Protein AF-A0A5S3VS06-F1 (afdb_monomer_lite)

Secondary structure (DSSP, 8-state):
-EE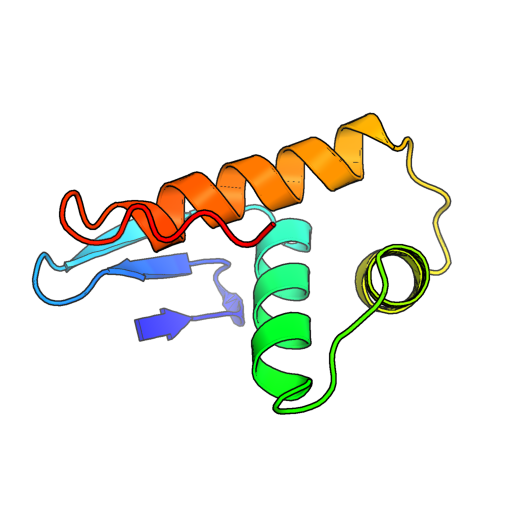GGGTEEE-TTT--EEE--HHHHHHHHHHHHTTTSPPPHHHHHHHHHTTS---HHHHHHHHHHHHHHHT--TT------

Radius of gyration: 13.14 Å; chains: 1; bounding box: 29×25×35 Å

pLDDT: mean 75.89, std 13.28, range [39.19, 89.75]

Structure (mmCIF, N/CA/C/O backbone):
data_AF-A0A5S3VS06-F1
#
_entry.id   AF-A0A5S3VS06-F1
#
loop_
_atom_site.group_PDB
_atom_site.id
_atom_site.type_symbol
_atom_site.label_atom_id
_atom_site.label_alt_id
_atom_site.label_comp_id
_atom_site.label_asym_id
_atom_site.label_entity_id
_atom_site.label_seq_id
_atom_site.pdbx_PDB_ins_code
_atom_site.Cartn_x
_atom_site.Cartn_y
_atom_site.Cartn_z
_atom_site.occupancy
_atom_site.B_iso_or_equiv
_atom_site.auth_seq_id
_atom_site.auth_comp_id
_atom_site.auth_asym_id
_atom_site.auth_atom_id
_atom_site.pdbx_PDB_model_num
ATOM 1 N N . LEU A 1 1 ? -12.493 -4.129 3.586 1.00 76.31 1 LEU A N 1
ATOM 2 C CA . LEU A 1 1 ? -12.944 -4.110 2.171 1.00 76.31 1 LEU A CA 1
ATOM 3 C C . LEU A 1 1 ? -12.043 -3.167 1.380 1.00 76.31 1 LEU A C 1
ATOM 5 O O . LEU A 1 1 ? -11.746 -2.091 1.878 1.00 76.31 1 LEU A O 1
ATOM 9 N N . VAL A 1 2 ? -11.604 -3.542 0.177 1.00 74.69 2 VAL A N 1
ATOM 10 C CA . VAL A 1 2 ? -10.803 -2.662 -0.697 1.00 74.69 2 VAL A CA 1
ATOM 11 C C . VAL A 1 2 ? -11.651 -2.279 -1.907 1.00 74.69 2 VAL A C 1
ATOM 13 O O . VAL A 1 2 ? -12.221 -3.161 -2.547 1.00 74.69 2 VAL A O 1
ATOM 16 N N . VAL A 1 3 ? -11.737 -0.984 -2.225 1.00 80.88 3 VAL A N 1
ATOM 17 C CA . VAL A 1 3 ? -12.465 -0.462 -3.396 1.00 80.88 3 VAL A CA 1
ATOM 18 C C . VAL A 1 3 ? -11.473 0.266 -4.314 1.00 80.88 3 VAL A C 1
ATOM 20 O O . VAL A 1 3 ? -11.300 1.486 -4.218 1.00 80.88 3 VAL A O 1
ATOM 23 N N . PRO A 1 4 ? -10.798 -0.456 -5.231 1.00 78.31 4 PRO A N 1
ATOM 24 C CA . PRO A 1 4 ? -9.672 0.097 -5.981 1.00 78.31 4 PRO A CA 1
ATOM 25 C C . PRO A 1 4 ? -10.041 1.258 -6.901 1.00 78.31 4 PRO A C 1
ATOM 27 O O . PRO A 1 4 ? -9.290 2.221 -7.004 1.00 78.31 4 PRO A O 1
ATOM 30 N N . LYS A 1 5 ? -11.230 1.211 -7.521 1.00 77.75 5 LYS A N 1
ATOM 31 C CA . LYS A 1 5 ? -11.715 2.272 -8.423 1.00 77.75 5 LYS A CA 1
ATOM 32 C C . LYS A 1 5 ? -11.827 3.640 -7.739 1.00 77.75 5 LYS A C 1
ATOM 34 O O . LYS A 1 5 ? -11.778 4.653 -8.426 1.00 77.75 5 LYS A O 1
ATOM 39 N N . LEU A 1 6 ? -11.978 3.661 -6.414 1.00 81.12 6 LEU A N 1
ATOM 40 C CA . LEU A 1 6 ? -12.116 4.880 -5.614 1.00 81.12 6 LEU A CA 1
ATOM 41 C C . LEU A 1 6 ? -10.864 5.200 -4.789 1.00 81.12 6 LEU A C 1
ATOM 43 O O . LEU A 1 6 ? -10.849 6.197 -4.077 1.00 81.12 6 LEU A O 1
ATOM 47 N N . ASN A 1 7 ? -9.814 4.377 -4.876 1.00 88.12 7 ASN A N 1
ATOM 48 C CA . ASN A 1 7 ? -8.644 4.450 -3.997 1.00 88.12 7 ASN A CA 1
ATOM 49 C C . ASN A 1 7 ? -9.020 4.472 -2.505 1.00 88.12 7 ASN A C 1
ATOM 51 O O . ASN A 1 7 ? -8.422 5.201 -1.714 1.00 88.12 7 ASN A O 1
ATOM 55 N N . GLN A 1 8 ? -10.020 3.671 -2.132 1.00 87.00 8 GLN A N 1
ATOM 56 C CA . GLN A 1 8 ? -10.513 3.576 -0.763 1.00 87.00 8 GLN A CA 1
ATOM 57 C C . GLN A 1 8 ? -10.214 2.207 -0.158 1.00 87.00 8 GLN A C 1
ATOM 59 O O . GLN A 1 8 ? -10.417 1.162 -0.787 1.00 87.00 8 GLN A O 1
ATOM 64 N N . ILE A 1 9 ? -9.747 2.234 1.085 1.00 86.94 9 ILE A N 1
ATOM 65 C CA . ILE A 1 9 ? -9.545 1.065 1.936 1.00 86.94 9 ILE A CA 1
ATOM 66 C C . ILE A 1 9 ? -10.455 1.237 3.146 1.00 86.94 9 ILE A C 1
ATOM 68 O O . ILE A 1 9 ? -10.398 2.262 3.816 1.00 86.94 9 ILE A O 1
ATOM 72 N N . VAL A 1 10 ? -11.287 0.240 3.420 1.00 85.31 10 VAL A N 1
ATOM 73 C CA . VAL A 1 10 ? -12.164 0.209 4.592 1.00 85.31 10 VAL A CA 1
ATOM 74 C C . VAL A 1 10 ? -11.669 -0.879 5.530 1.00 85.31 10 VAL A C 1
ATOM 76 O O . VAL A 1 10 ? -11.644 -2.061 5.165 1.00 85.31 10 VAL A O 1
ATOM 79 N N . GLU A 1 11 ? -11.268 -0.476 6.725 1.00 84.19 11 GLU A N 1
ATOM 80 C CA . GLU A 1 11 ? -10.868 -1.364 7.810 1.00 84.19 11 GLU A CA 1
ATOM 81 C C . GLU A 1 11 ? -12.086 -2.101 8.380 1.00 84.19 11 GLU A C 1
ATOM 83 O O . GLU A 1 11 ? -13.183 -1.552 8.485 1.00 84.19 11 GLU A O 1
ATOM 88 N N . TYR A 1 12 ? -11.896 -3.365 8.746 1.00 74.25 12 TYR A N 1
ATOM 89 C CA . TYR A 1 12 ? -12.909 -4.180 9.409 1.00 74.25 12 TYR A CA 1
ATOM 90 C C . TYR A 1 12 ? -12.361 -4.649 10.764 1.00 74.25 12 TYR A C 1
ATOM 92 O O . TYR A 1 12 ? -11.196 -5.039 10.801 1.00 74.25 12 TYR A O 1
ATOM 100 N N . PRO A 1 13 ? -13.161 -4.656 11.853 1.00 78.31 13 PRO A N 1
ATOM 101 C CA . PRO A 1 13 ? -14.604 -4.377 11.917 1.00 78.31 13 PRO A CA 1
ATOM 102 C C . PRO A 1 13 ? -14.974 -2.906 12.147 1.00 78.31 13 PRO A C 1
ATOM 104 O O . PRO A 1 13 ? -16.155 -2.577 12.138 1.00 78.31 13 PRO A O 1
ATOM 107 N N . THR A 1 14 ? -13.996 -2.023 12.357 1.00 83.06 14 THR A N 1
ATOM 108 C CA . THR A 1 14 ? -14.225 -0.614 12.734 1.00 83.06 14 THR A CA 1
ATOM 109 C C . THR A 1 14 ? -15.021 0.176 11.692 1.00 83.06 14 THR A C 1
ATOM 111 O O . THR A 1 14 ? -15.676 1.156 12.041 1.00 83.06 14 THR A O 1
ATOM 114 N N . GLY A 1 15 ? -14.965 -0.229 10.417 1.00 82.94 15 GLY A N 1
ATOM 115 C CA . GLY A 1 15 ? -15.572 0.494 9.301 1.00 82.94 15 GLY A CA 1
ATOM 116 C C . GLY A 1 15 ? -14.812 1.766 8.926 1.00 82.94 15 GLY A C 1
ATOM 117 O O . GLY A 1 15 ? -15.335 2.593 8.184 1.00 82.94 15 GLY A O 1
ATOM 118 N N . ARG A 1 16 ? -13.593 1.961 9.446 1.00 82.69 16 ARG A N 1
ATOM 119 C CA . ARG A 1 16 ? -12.813 3.174 9.198 1.00 82.69 16 ARG A CA 1
ATOM 120 C C . ARG A 1 16 ? -12.338 3.228 7.751 1.00 82.69 16 ARG A C 1
ATOM 122 O O . ARG A 1 16 ? -11.697 2.300 7.260 1.00 82.69 16 ARG A O 1
ATOM 129 N N . GLU A 1 17 ? -12.619 4.342 7.088 1.00 87.19 17 GLU A N 1
ATOM 130 C CA . GLU A 1 17 ? -12.249 4.564 5.693 1.00 87.19 17 GLU A CA 1
ATOM 131 C C . GLU A 1 17 ? -10.932 5.337 5.567 1.00 87.19 17 GLU A C 1
ATOM 133 O O . GLU A 1 17 ? -10.691 6.335 6.253 1.00 87.19 17 GLU A O 1
ATOM 138 N N . TYR A 1 18 ? -10.090 4.895 4.637 1.00 86.69 18 TYR A N 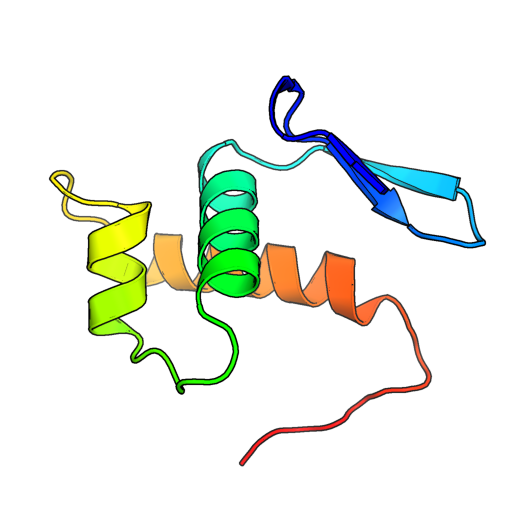1
ATOM 139 C CA . TYR A 1 18 ? -8.835 5.529 4.268 1.00 86.69 18 TYR A CA 1
ATOM 140 C C . TYR A 1 18 ? -8.824 5.805 2.769 1.00 86.69 18 TYR A C 1
ATOM 142 O O . TYR A 1 18 ? -8.856 4.881 1.952 1.00 86.69 18 TYR A O 1
ATOM 150 N N . THR A 1 19 ? -8.719 7.082 2.407 1.00 88.56 19 THR A N 1
ATOM 151 C CA . THR A 1 19 ? -8.460 7.497 1.026 1.00 88.56 19 THR A CA 1
ATOM 152 C C . THR A 1 19 ? -6.956 7.515 0.795 1.00 88.56 19 THR A C 1
ATOM 154 O O . THR A 1 19 ? -6.219 8.221 1.487 1.00 88.56 19 THR A O 1
ATOM 157 N N . VAL A 1 20 ? -6.495 6.744 -0.184 1.00 86.62 20 VAL A N 1
ATOM 158 C CA . VAL A 1 20 ? -5.078 6.643 -0.546 1.00 86.62 20 VAL A CA 1
ATOM 159 C C . VAL A 1 20 ? -4.822 7.201 -1.938 1.00 86.62 20 VAL A C 1
ATOM 161 O O . VAL A 1 20 ? -5.734 7.442 -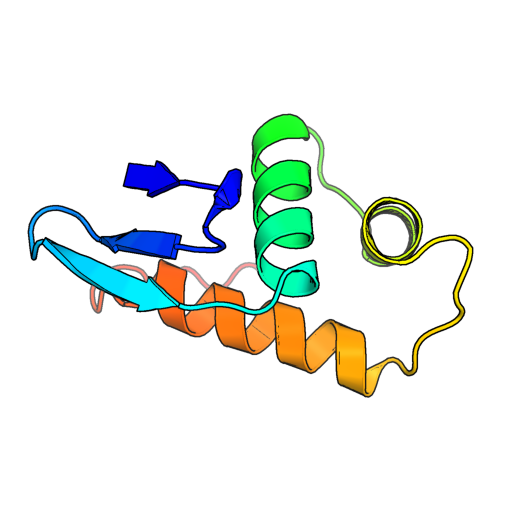2.726 1.00 86.62 20 VAL A O 1
ATOM 164 N N . THR A 1 21 ? -3.552 7.420 -2.267 1.00 88.12 21 THR A N 1
ATOM 165 C CA . THR A 1 21 ? -3.191 7.787 -3.639 1.00 88.12 21 THR A CA 1
ATOM 166 C C . THR A 1 21 ? -3.350 6.580 -4.577 1.00 88.12 21 THR A C 1
ATOM 168 O O . THR A 1 21 ? -3.199 5.437 -4.132 1.00 88.12 21 THR A O 1
ATOM 171 N N . PRO A 1 22 ? -3.550 6.794 -5.893 1.00 85.94 22 PRO A N 1
ATOM 172 C CA . PRO A 1 22 ? -3.607 5.699 -6.865 1.00 85.94 22 PRO A CA 1
ATOM 173 C C . PRO A 1 22 ? -2.385 4.775 -6.836 1.00 85.94 22 PRO A C 1
ATOM 175 O O . PRO A 1 22 ? -2.501 3.576 -7.063 1.00 85.94 22 PRO A O 1
ATOM 178 N N . LYS A 1 23 ? -1.205 5.319 -6.515 1.00 84.81 23 LYS A N 1
ATOM 179 C CA . LYS A 1 23 ? 0.040 4.547 -6.400 1.00 84.81 23 LYS A CA 1
ATOM 180 C C . LYS A 1 23 ? 0.017 3.59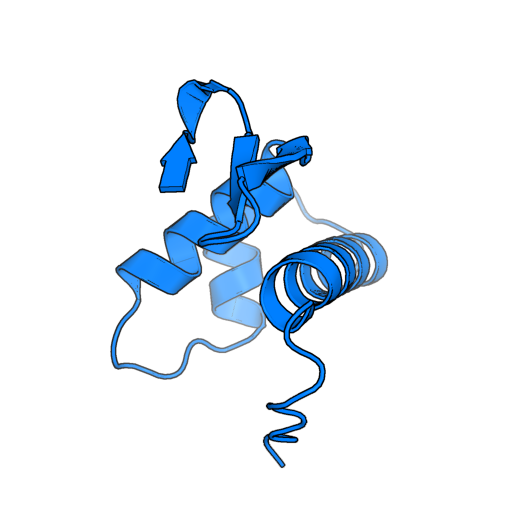1 -5.213 1.00 84.81 23 LYS A C 1
ATOM 182 O O . LYS A 1 23 ? 0.401 2.439 -5.357 1.00 84.81 23 LYS A O 1
ATOM 187 N N . VAL A 1 24 ? -0.462 4.057 -4.063 1.00 86.88 24 VAL A N 1
ATOM 188 C CA . VAL A 1 24 ? -0.598 3.231 -2.855 1.00 86.88 24 VAL A CA 1
ATOM 189 C C . VAL A 1 24 ? -1.652 2.148 -3.062 1.00 86.88 24 VAL A C 1
ATOM 191 O O . VAL A 1 24 ? -1.431 1.003 -2.680 1.00 86.88 24 VAL A O 1
ATOM 194 N N . MET A 1 25 ? -2.756 2.476 -3.739 1.00 89.75 25 MET A N 1
ATOM 195 C CA . MET A 1 25 ? -3.754 1.476 -4.122 1.00 89.75 25 MET A CA 1
ATOM 196 C C . MET A 1 25 ? -3.168 0.432 -5.083 1.00 89.75 25 MET A C 1
ATOM 198 O O . MET A 1 25 ? -3.356 -0.763 -4.882 1.00 89.75 25 MET A O 1
ATOM 202 N N . LYS A 1 26 ? -2.400 0.858 -6.094 1.00 86.81 26 LYS A N 1
ATOM 203 C CA . LYS A 1 26 ? -1.727 -0.060 -7.024 1.00 86.81 26 LYS A CA 1
ATOM 204 C C . LYS A 1 26 ? -0.715 -0.962 -6.309 1.00 86.81 26 LYS A C 1
ATOM 206 O O . LYS A 1 26 ? -0.683 -2.153 -6.591 1.00 86.81 26 LYS A O 1
ATOM 211 N N . LEU A 1 27 ? 0.053 -0.422 -5.360 1.00 86.88 27 LEU A N 1
ATOM 212 C CA . LEU A 1 27 ? 0.960 -1.201 -4.513 1.00 86.88 27 LEU A CA 1
ATOM 213 C C . LEU A 1 27 ? 0.210 -2.280 -3.723 1.00 86.88 27 LEU A C 1
ATOM 215 O O . LEU A 1 27 ? 0.625 -3.434 -3.729 1.00 86.88 27 LEU A O 1
ATOM 219 N N . LEU A 1 28 ? -0.915 -1.926 -3.095 1.00 86.38 28 LEU A N 1
ATOM 220 C CA . LEU A 1 28 ? -1.752 -2.888 -2.379 1.00 86.38 28 LEU A CA 1
ATOM 221 C C . LEU A 1 28 ? -2.253 -4.008 -3.301 1.00 86.38 28 LEU A C 1
ATOM 223 O O . LEU A 1 28 ? -2.196 -5.172 -2.923 1.00 86.38 28 LEU A O 1
ATOM 227 N N . LEU A 1 29 ? -2.713 -3.674 -4.509 1.00 86.50 29 LEU A N 1
ATOM 228 C CA . LEU A 1 29 ? -3.173 -4.674 -5.476 1.00 86.50 29 LEU A CA 1
ATOM 229 C C . LEU A 1 29 ? -2.059 -5.632 -5.898 1.00 86.50 29 LEU A C 1
ATOM 231 O O . LEU A 1 29 ? -2.290 -6.835 -5.918 1.00 86.50 29 LEU A O 1
ATOM 235 N N . VAL A 1 30 ? -0.859 -5.116 -6.182 1.00 86.38 30 VAL A N 1
ATOM 236 C CA . VAL A 1 30 ? 0.303 -5.945 -6.544 1.00 86.38 30 VAL A CA 1
ATOM 237 C C . VAL A 1 30 ? 0.655 -6.914 -5.415 1.00 86.38 30 VAL A C 1
ATOM 239 O O . VAL A 1 30 ? 0.887 -8.088 -5.669 1.00 86.38 30 VAL A O 1
ATOM 242 N N . LEU A 1 31 ? 0.634 -6.456 -4.160 1.00 82.75 31 LEU A N 1
ATOM 243 C CA . LEU A 1 31 ? 0.905 -7.313 -3.002 1.00 82.75 31 LEU A CA 1
ATOM 244 C C . LEU A 1 31 ? -0.167 -8.393 -2.790 1.00 82.75 31 LEU A C 1
ATOM 246 O O . LEU A 1 31 ? 0.151 -9.493 -2.344 1.00 82.75 31 LEU A O 1
ATOM 250 N N . VAL A 1 32 ? -1.433 -8.090 -3.092 1.00 83.38 32 VAL A N 1
ATOM 251 C CA . VAL A 1 32 ? -2.527 -9.073 -3.017 1.00 83.38 32 VAL A CA 1
ATOM 252 C C . VAL A 1 32 ? -2.394 -10.131 -4.113 1.00 83.38 32 VAL A C 1
ATOM 254 O O . VAL A 1 32 ? -2.643 -11.304 -3.841 1.00 83.38 32 VAL A O 1
ATOM 257 N N . ASP A 1 33 ? -1.989 -9.725 -5.315 1.00 82.56 33 ASP A N 1
ATOM 258 C CA . ASP A 1 33 ? -1.857 -10.606 -6.482 1.00 82.56 33 ASP A CA 1
ATOM 259 C C . ASP A 1 33 ? -0.617 -11.514 -6.401 1.00 82.56 33 ASP A C 1
ATOM 261 O O . ASP A 1 33 ? -0.613 -12.627 -6.912 1.00 82.56 33 ASP A O 1
ATOM 265 N N . ALA A 1 34 ? 0.428 -11.080 -5.693 1.00 78.44 34 ALA A N 1
ATOM 266 C CA . ALA A 1 34 ? 1.717 -11.769 -5.641 1.00 78.44 34 ALA A CA 1
ATOM 267 C C . ALA A 1 34 ? 1.813 -12.980 -4.688 1.00 78.44 34 ALA A C 1
ATOM 269 O O . ALA A 1 34 ? 2.889 -13.560 -4.540 1.00 78.44 34 ALA A O 1
ATOM 270 N N . LYS A 1 35 ? 0.735 -13.392 -4.009 1.00 67.44 35 LYS A N 1
ATOM 271 C CA . LYS A 1 35 ? 0.808 -14.514 -3.050 1.00 67.44 35 LYS A CA 1
ATOM 272 C C . LYS A 1 35 ? 1.153 -15.851 -3.744 1.00 67.44 35 LYS A C 1
ATOM 274 O O . LYS A 1 35 ? 0.466 -16.183 -4.709 1.00 67.44 35 LYS A O 1
ATOM 279 N N . PRO A 1 36 ? 2.084 -16.690 -3.215 1.00 59.31 36 PRO A N 1
ATOM 280 C CA . PRO A 1 36 ? 2.845 -16.595 -1.957 1.00 59.31 36 PRO A CA 1
ATOM 281 C C . PRO A 1 36 ? 4.353 -16.295 -2.133 1.00 59.31 36 PRO A C 1
ATOM 283 O O . PRO A 1 36 ? 5.125 -16.541 -1.207 1.00 59.31 36 PRO A O 1
ATOM 286 N N . GLU A 1 37 ? 4.803 -15.818 -3.294 1.00 69.31 37 GLU A N 1
ATOM 287 C CA . GLU A 1 37 ? 6.235 -15.604 -3.538 1.00 69.31 37 GLU A CA 1
ATOM 288 C C . GLU A 1 37 ? 6.720 -14.267 -2.947 1.00 69.31 37 GLU A C 1
ATOM 290 O O . GLU A 1 37 ? 6.036 -13.245 -3.068 1.00 69.31 37 GLU A O 1
ATOM 295 N N . PRO A 1 38 ? 7.898 -14.232 -2.298 1.00 69.81 38 PRO A N 1
ATOM 296 C CA . PRO A 1 38 ? 8.466 -12.987 -1.803 1.00 69.81 38 PRO A CA 1
ATOM 297 C C . PRO A 1 38 ? 8.826 -12.073 -2.981 1.00 69.81 38 PRO A C 1
ATOM 299 O O . PRO A 1 38 ? 9.690 -12.391 -3.797 1.00 69.81 38 PRO A O 1
ATOM 302 N N . LEU A 1 39 ? 8.178 -10.909 -3.061 1.00 76.75 39 LEU A N 1
ATOM 303 C CA . LEU A 1 39 ? 8.543 -9.873 -4.024 1.00 76.75 39 LEU A CA 1
ATOM 304 C C . LEU A 1 39 ? 9.733 -9.055 -3.516 1.00 76.75 39 LEU A C 1
ATOM 306 O O . LEU A 1 39 ? 9.709 -8.529 -2.402 1.00 76.75 39 LEU A O 1
ATOM 310 N N . SER A 1 40 ? 10.747 -8.886 -4.365 1.00 79.94 40 SER A N 1
ATOM 311 C CA . SER A 1 40 ? 11.830 -7.933 -4.125 1.00 79.94 40 SER A CA 1
ATOM 312 C C . SER A 1 40 ? 11.342 -6.487 -4.274 1.00 79.94 40 SER A C 1
ATOM 314 O O . SER A 1 40 ? 10.344 -6.200 -4.943 1.00 79.94 40 SER A O 1
ATOM 316 N N . ILE A 1 41 ? 12.083 -5.556 -3.669 1.00 75.25 41 ILE A N 1
ATOM 317 C CA . ILE A 1 41 ? 11.832 -4.115 -3.809 1.00 75.25 41 ILE A CA 1
ATOM 318 C C . ILE A 1 41 ? 11.880 -3.701 -5.285 1.00 75.25 41 ILE A C 1
ATOM 320 O O . ILE A 1 41 ? 10.986 -2.990 -5.736 1.00 75.25 41 ILE A O 1
ATOM 324 N N . ASP A 1 42 ? 12.857 -4.195 -6.047 1.00 78.88 42 ASP A N 1
ATOM 325 C CA . ASP A 1 42 ? 13.013 -3.860 -7.467 1.00 78.88 42 ASP A CA 1
ATOM 326 C C . ASP A 1 42 ? 11.796 -4.297 -8.297 1.00 78.88 42 ASP A C 1
ATOM 328 O O . ASP A 1 42 ? 11.252 -3.499 -9.062 1.00 78.88 42 ASP A O 1
ATOM 332 N N . ASN A 1 43 ? 11.286 -5.513 -8.061 1.00 80.44 43 ASN A N 1
ATOM 333 C CA . ASN A 1 43 ? 10.082 -6.016 -8.731 1.00 80.44 43 ASN A CA 1
ATOM 334 C C . ASN A 1 43 ? 8.849 -5.175 -8.372 1.00 80.44 43 ASN A C 1
ATOM 336 O O . ASN A 1 43 ? 8.025 -4.864 -9.231 1.00 80.44 43 ASN A O 1
ATOM 340 N N . LEU A 1 44 ? 8.716 -4.769 -7.105 1.00 80.88 44 LEU A N 1
ATOM 341 C CA . LEU A 1 44 ? 7.624 -3.895 -6.668 1.00 80.88 44 LEU A CA 1
ATOM 342 C C . LEU A 1 44 ? 7.697 -2.515 -7.323 1.00 80.88 44 LEU A C 1
ATOM 344 O O . LEU A 1 44 ? 6.6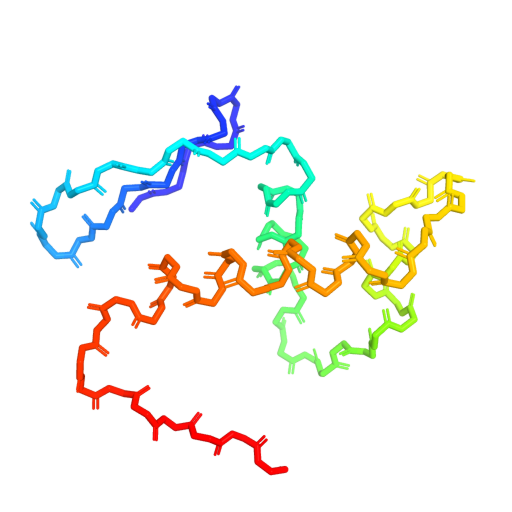69 -1.978 -7.750 1.00 80.88 44 LEU A O 1
ATOM 348 N N . VAL A 1 45 ? 8.899 -1.941 -7.409 1.00 79.31 45 VAL A N 1
ATOM 349 C CA . VAL A 1 45 ? 9.127 -0.655 -8.074 1.00 79.31 45 VAL A CA 1
ATOM 350 C C . VAL A 1 45 ? 8.747 -0.755 -9.549 1.00 79.31 45 VAL A C 1
ATOM 352 O O . VAL A 1 45 ? 8.013 0.101 -10.049 1.00 79.31 45 VAL A O 1
ATOM 355 N N . GLU A 1 46 ? 9.159 -1.823 -10.228 1.00 81.69 46 GLU A N 1
ATOM 356 C CA . GLU A 1 46 ? 8.825 -2.060 -11.629 1.00 81.69 46 GLU A CA 1
ATOM 357 C C . GLU A 1 46 ? 7.308 -2.209 -11.838 1.00 81.69 46 GLU A C 1
ATOM 359 O O . GLU A 1 46 ? 6.701 -1.443 -12.588 1.00 81.69 46 GLU A O 1
ATOM 364 N N . LEU A 1 47 ? 6.648 -3.105 -11.105 1.00 82.44 47 LEU A N 1
ATOM 365 C CA . LEU A 1 47 ? 5.218 -3.388 -11.285 1.00 82.44 47 LEU A CA 1
ATOM 366 C C . LEU A 1 47 ? 4.325 -2.170 -11.005 1.00 82.44 47 LEU A C 1
ATOM 368 O O . LEU A 1 47 ? 3.311 -1.938 -11.680 1.00 82.44 47 LEU A O 1
ATOM 372 N N . VAL A 1 48 ? 4.687 -1.356 -10.014 1.00 81.38 48 VAL A N 1
ATOM 373 C CA . VAL A 1 48 ? 3.850 -0.235 -9.580 1.00 81.38 48 VAL A CA 1
ATOM 374 C C . VAL A 1 48 ? 4.201 1.061 -10.320 1.00 81.38 48 VAL A C 1
ATOM 376 O O . VAL A 1 48 ? 3.273 1.775 -10.722 1.00 81.38 48 VAL A O 1
ATOM 379 N N . TRP A 1 49 ? 5.481 1.352 -10.576 1.00 81.56 49 TRP A N 1
ATOM 380 C CA . TRP A 1 49 ? 5.933 2.651 -11.099 1.00 81.56 49 TRP A CA 1
ATOM 381 C C . TRP A 1 49 ? 6.433 2.657 -12.549 1.00 81.56 49 TRP A C 1
ATOM 383 O O . TRP A 1 49 ? 6.499 3.746 -13.127 1.00 81.56 49 TRP A O 1
ATOM 393 N N . HIS A 1 50 ? 6.702 1.512 -13.185 1.00 74.12 50 HIS A N 1
ATOM 394 C CA . HIS A 1 50 ? 7.126 1.488 -14.591 1.00 74.12 50 HIS A CA 1
ATOM 395 C C . HIS A 1 50 ? 6.081 2.147 -15.524 1.00 74.12 50 HIS A C 1
ATOM 397 O O . HIS A 1 50 ? 4.874 1.942 -15.332 1.00 74.12 50 HIS A O 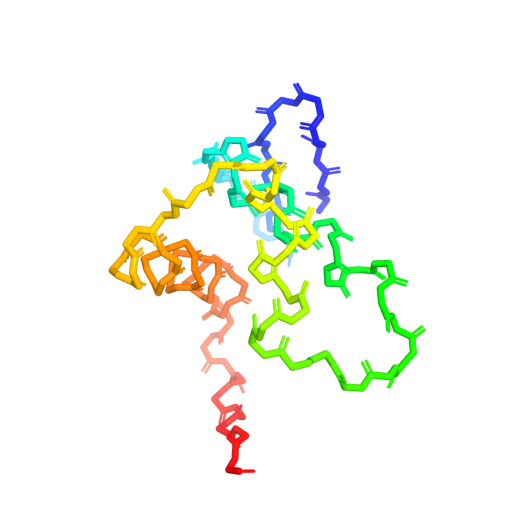1
ATOM 403 N N . PRO A 1 51 ? 6.498 2.957 -16.528 1.00 62.66 51 PRO A N 1
ATOM 404 C CA . PRO A 1 51 ? 7.875 3.285 -16.945 1.00 62.66 51 PRO A CA 1
ATOM 405 C C . PRO A 1 51 ? 8.496 4.521 -16.262 1.00 62.66 51 PRO A C 1
ATOM 407 O O . PRO A 1 51 ? 9.557 4.987 -16.671 1.00 62.66 51 PRO A O 1
ATOM 410 N N . LYS A 1 52 ? 7.844 5.119 -15.257 1.00 64.44 52 LYS A N 1
ATOM 411 C CA . LYS A 1 52 ? 8.357 6.327 -14.594 1.00 64.44 52 LYS A CA 1
ATOM 412 C C . LYS A 1 52 ? 9.369 5.965 -13.507 1.00 64.44 52 LYS A C 1
ATOM 414 O O . LYS A 1 52 ? 8.999 5.380 -12.495 1.00 64.44 52 LYS A O 1
ATOM 419 N N . VAL A 1 53 ? 10.610 6.429 -13.668 1.00 60.78 53 VAL A N 1
ATOM 420 C CA . VAL A 1 53 ? 11.610 6.428 -12.590 1.00 60.78 53 VAL A CA 1
ATOM 421 C C . VAL A 1 53 ? 11.088 7.305 -11.452 1.00 60.78 53 VAL A C 1
ATOM 423 O O . VAL A 1 53 ? 10.770 8.480 -11.652 1.00 60.78 53 VAL A O 1
ATOM 426 N N . VAL A 1 54 ? 10.954 6.726 -10.263 1.00 68.25 54 VAL A N 1
ATOM 427 C CA . VAL A 1 54 ? 10.626 7.460 -9.040 1.00 68.25 54 VAL A CA 1
ATOM 428 C C . VAL A 1 54 ? 11.823 7.509 -8.117 1.00 68.25 54 VAL A C 1
ATOM 430 O O . VAL A 1 54 ? 12.665 6.624 -8.141 1.00 68.25 54 VAL A O 1
ATOM 433 N N . SER A 1 55 ? 11.885 8.557 -7.298 1.00 72.31 55 SER A N 1
ATOM 434 C CA . SER A 1 55 ? 12.838 8.599 -6.199 1.00 72.31 55 SER A CA 1
ATOM 435 C C . SER A 1 55 ? 12.494 7.527 -5.169 1.00 72.31 55 SER A C 1
ATOM 437 O O . SER A 1 55 ? 11.313 7.325 -4.862 1.00 72.31 55 SER A O 1
ATOM 439 N N . ASP A 1 56 ? 13.520 6.926 -4.571 1.00 70.88 56 ASP A N 1
ATOM 440 C CA . ASP A 1 56 ? 13.393 5.957 -3.476 1.00 70.88 56 ASP A CA 1
ATOM 441 C C . ASP A 1 56 ? 12.461 6.476 -2.372 1.00 70.88 56 ASP A C 1
ATOM 443 O O . ASP A 1 56 ? 11.604 5.761 -1.859 1.00 70.88 56 ASP A O 1
ATOM 447 N N . ASN A 1 57 ? 12.537 7.778 -2.082 1.00 77.12 57 ASN A N 1
ATOM 448 C CA . ASN A 1 57 ? 11.682 8.445 -1.103 1.00 77.12 57 ASN A CA 1
ATOM 449 C C . ASN A 1 57 ? 10.177 8.290 -1.413 1.00 77.12 57 ASN A C 1
ATOM 451 O O . ASN A 1 57 ? 9.375 8.065 -0.513 1.00 77.12 57 ASN A O 1
ATOM 455 N N . SER A 1 58 ? 9.778 8.356 -2.687 1.00 78.00 58 SER A N 1
ATOM 456 C CA . SER A 1 58 ? 8.369 8.201 -3.081 1.00 78.00 58 SER A CA 1
ATOM 457 C C . SER A 1 58 ? 7.867 6.768 -2.886 1.00 78.00 58 SER A C 1
ATOM 459 O O . SER A 1 58 ? 6.701 6.566 -2.542 1.00 78.00 58 SER A O 1
ATOM 461 N N . PHE A 1 59 ? 8.738 5.781 -3.112 1.00 81.81 59 PHE A N 1
ATOM 462 C CA . PHE A 1 59 ? 8.445 4.371 -2.864 1.00 81.81 59 PHE A CA 1
ATOM 463 C C . PHE A 1 59 ? 8.272 4.116 -1.365 1.00 81.81 59 PHE A C 1
ATOM 465 O O . PHE A 1 59 ? 7.210 3.661 -0.933 1.00 81.81 59 PHE A O 1
ATOM 472 N N . TYR A 1 60 ? 9.266 4.500 -0.558 1.00 82.94 60 TYR A N 1
ATOM 473 C CA . TYR A 1 60 ? 9.235 4.284 0.888 1.00 82.94 60 TYR A CA 1
ATOM 474 C C . TYR A 1 60 ? 8.068 5.007 1.565 1.00 82.94 60 TYR A C 1
ATOM 476 O O . TYR A 1 60 ? 7.458 4.448 2.475 1.00 82.94 60 TYR A O 1
ATOM 484 N N . GLN A 1 61 ? 7.682 6.198 1.095 1.00 84.69 61 GLN A N 1
ATOM 485 C CA . GLN A 1 61 ? 6.488 6.888 1.595 1.00 84.69 61 GLN A CA 1
ATOM 486 C C . GLN A 1 61 ? 5.194 6.124 1.293 1.00 84.69 61 GLN A C 1
ATOM 488 O O . GLN A 1 61 ? 4.330 6.025 2.165 1.00 84.69 61 GLN A O 1
ATOM 493 N N . ALA A 1 62 ? 5.054 5.559 0.090 1.00 84.69 62 ALA A N 1
ATOM 494 C CA . ALA A 1 62 ? 3.883 4.759 -0.268 1.00 84.69 62 ALA A CA 1
ATOM 495 C C . ALA A 1 62 ? 3.794 3.481 0.581 1.00 84.69 62 ALA A C 1
ATOM 497 O O . ALA A 1 62 ? 2.718 3.147 1.081 1.00 84.69 62 ALA A O 1
ATOM 498 N N . VAL A 1 63 ? 4.931 2.813 0.804 1.00 84.31 63 VAL A N 1
ATOM 499 C CA . VAL A 1 63 ? 5.031 1.642 1.688 1.00 84.31 63 VAL A CA 1
ATOM 500 C C . VAL A 1 63 ? 4.702 2.018 3.133 1.00 84.31 63 VAL A C 1
ATOM 502 O O . VAL A 1 63 ? 3.912 1.331 3.772 1.00 84.31 63 VAL A O 1
ATOM 505 N N . ALA A 1 64 ? 5.250 3.119 3.652 1.00 84.31 64 ALA A N 1
ATOM 506 C CA . ALA A 1 64 ? 4.993 3.580 5.015 1.00 84.31 64 ALA A CA 1
ATOM 507 C C . ALA A 1 64 ? 3.517 3.949 5.232 1.00 84.31 64 ALA A C 1
ATOM 509 O O . ALA A 1 64 ? 2.934 3.586 6.254 1.00 84.31 64 ALA A O 1
ATOM 510 N N . GLN A 1 65 ? 2.892 4.623 4.260 1.00 85.19 65 GLN A N 1
ATOM 511 C CA . GLN A 1 65 ? 1.463 4.932 4.309 1.00 85.19 65 GLN A CA 1
ATOM 512 C C . GLN A 1 65 ? 0.627 3.651 4.324 1.00 85.19 65 GLN A C 1
ATOM 514 O O . GLN A 1 65 ? -0.294 3.537 5.132 1.00 85.19 65 GLN A O 1
ATOM 519 N N . LEU A 1 66 ? 0.969 2.679 3.473 1.00 86.12 66 LEU A N 1
ATOM 520 C CA . LEU A 1 66 ? 0.262 1.406 3.423 1.00 86.12 66 LEU A CA 1
ATOM 521 C C . LEU A 1 66 ? 0.433 0.617 4.726 1.00 86.12 66 LEU A C 1
ATOM 523 O O . LEU A 1 66 ? -0.558 0.162 5.284 1.00 86.12 66 LEU A O 1
ATOM 527 N N . ARG A 1 67 ? 1.659 0.535 5.261 1.00 83.50 67 ARG A N 1
ATOM 528 C CA . ARG A 1 67 ? 1.942 -0.079 6.567 1.00 83.50 67 ARG A CA 1
ATOM 529 C C . ARG A 1 67 ? 1.130 0.572 7.672 1.00 83.50 67 ARG A C 1
ATOM 531 O O . ARG A 1 67 ? 0.546 -0.140 8.465 1.00 83.50 67 ARG A O 1
ATOM 538 N N . LYS A 1 68 ? 1.028 1.900 7.708 1.00 83.00 68 LYS A N 1
ATOM 539 C CA . LYS A 1 68 ? 0.227 2.588 8.727 1.00 83.00 68 LYS A CA 1
ATOM 540 C C . LYS A 1 68 ? -1.254 2.211 8.654 1.00 83.00 68 LYS A C 1
ATOM 542 O O . LYS A 1 68 ? -1.874 2.051 9.692 1.00 83.00 68 LYS A O 1
ATOM 547 N N . ILE A 1 69 ? -1.806 2.074 7.449 1.00 83.75 69 ILE A N 1
ATOM 548 C CA . ILE A 1 69 ? -3.219 1.718 7.240 1.00 83.75 69 ILE A CA 1
ATOM 549 C C . ILE A 1 69 ? -3.471 0.244 7.573 1.00 83.75 69 ILE A C 1
ATOM 551 O O . ILE A 1 69 ? -4.458 -0.070 8.224 1.00 83.75 69 ILE A O 1
ATOM 555 N N . LEU A 1 70 ? -2.587 -0.656 7.136 1.00 78.19 70 LEU A N 1
ATOM 556 C CA . LEU A 1 70 ? -2.732 -2.098 7.358 1.00 78.19 70 LEU A CA 1
ATOM 557 C C . LEU A 1 70 ? -2.373 -2.517 8.789 1.00 78.19 70 LEU A C 1
ATOM 559 O O . LEU A 1 70 ? -2.988 -3.429 9.321 1.00 78.19 70 LEU A O 1
ATOM 563 N N . ASN A 1 71 ? -1.411 -1.837 9.414 1.00 70.19 71 ASN A N 1
ATOM 564 C CA . ASN A 1 71 ? -0.931 -2.091 10.772 1.00 70.19 71 ASN A CA 1
ATOM 565 C C . ASN A 1 71 ? -1.622 -1.183 11.804 1.00 70.19 71 ASN A C 1
ATOM 567 O O . ASN A 1 71 ? -1.026 -0.790 12.803 1.00 70.19 71 ASN A O 1
ATOM 571 N N . THR A 1 72 ? -2.878 -0.795 11.540 1.00 60.31 72 THR A N 1
ATOM 572 C CA . THR A 1 72 ? -3.734 -0.137 12.549 1.00 60.31 72 THR A CA 1
ATOM 573 C C . THR A 1 72 ? -4.292 -1.153 13.560 1.00 60.31 72 THR A C 1
ATOM 575 O O . THR A 1 72 ? -5.069 -0.793 14.437 1.00 60.31 72 THR A O 1
ATOM 578 N N . ASP A 1 73 ? -3.848 -2.409 13.488 1.00 50.22 73 ASP A N 1
ATOM 579 C CA . ASP A 1 73 ? -4.051 -3.402 14.528 1.00 50.22 73 ASP A CA 1
ATOM 580 C C . ASP A 1 73 ? -2.916 -3.281 15.571 1.00 50.22 73 ASP A C 1
ATOM 582 O O . ASP A 1 73 ? -1.778 -3.654 15.278 1.00 50.22 73 ASP A O 1
ATOM 586 N N . PRO A 1 74 ? -3.162 -2.745 16.784 1.00 48.56 74 PRO A N 1
ATOM 587 C CA . PRO A 1 74 ? -2.144 -2.636 17.836 1.00 48.56 74 PRO A CA 1
ATOM 588 C C . PRO A 1 74 ? -1.651 -4.001 18.349 1.00 48.56 74 PRO A C 1
ATOM 590 O O . PRO A 1 74 ? -0.821 -4.047 19.253 1.00 48.56 74 PRO A O 1
ATOM 593 N N . GLN A 1 75 ? -2.178 -5.107 17.812 1.00 45.47 75 GLN A N 1
ATOM 594 C CA . GLN A 1 75 ? -1.897 -6.460 18.267 1.00 45.47 75 GLN A CA 1
ATOM 595 C C . GLN A 1 75 ? -0.858 -7.214 17.416 1.00 45.47 75 GLN A C 1
ATOM 597 O O . GLN A 1 75 ? -0.385 -8.259 17.859 1.00 45.47 75 GLN A O 1
ATOM 602 N N . TYR A 1 76 ? -0.447 -6.697 16.251 1.00 42.91 76 TYR A N 1
ATOM 603 C CA . TYR A 1 76 ? 0.498 -7.387 15.358 1.00 42.91 76 TYR A CA 1
ATOM 604 C C . TYR A 1 76 ? 1.701 -6.517 14.956 1.00 42.91 76 TYR A C 1
ATOM 606 O O . TYR A 1 76 ? 1.925 -6.188 13.794 1.00 42.91 76 TYR A O 1
ATOM 614 N N . GLU A 1 77 ? 2.557 -6.209 15.932 1.00 42.72 77 GLU A N 1
ATOM 615 C CA . GLU A 1 77 ? 3.976 -5.930 15.673 1.00 42.72 77 GLU A CA 1
ATOM 616 C C . GLU A 1 77 ? 4.713 -7.242 15.347 1.00 42.72 77 GLU A C 1
ATOM 618 O O . GLU A 1 77 ? 5.551 -7.705 16.113 1.00 42.72 77 GLU A O 1
ATOM 623 N N . GLU A 1 78 ? 4.423 -7.872 14.206 1.00 43.00 78 GLU A N 1
ATOM 624 C CA . GLU A 1 78 ? 5.368 -8.847 13.648 1.00 43.00 78 GLU A CA 1
ATOM 625 C C . GLU A 1 78 ? 6.345 -8.109 12.736 1.00 43.00 78 GLU A C 1
ATOM 627 O O . GLU A 1 78 ? 6.113 -7.851 11.553 1.00 43.00 78 GLU A O 1
ATOM 632 N N . TYR A 1 79 ? 7.450 -7.708 13.361 1.00 42.12 79 TYR A N 1
ATOM 633 C CA . TYR A 1 79 ? 8.684 -7.340 12.689 1.00 42.12 79 TYR A CA 1
ATOM 634 C C . TYR A 1 79 ? 9.136 -8.540 11.845 1.00 42.12 79 TYR A C 1
ATOM 636 O O . TYR A 1 79 ? 9.359 -9.622 12.382 1.00 42.12 79 TYR A O 1
ATOM 644 N N . ILE A 1 80 ? 9.244 -8.366 10.529 1.00 40.78 80 ILE A N 1
ATOM 645 C CA . ILE A 1 80 ? 9.888 -9.352 9.658 1.00 40.78 80 ILE A CA 1
ATOM 646 C C . ILE A 1 80 ? 11.340 -8.890 9.500 1.00 40.78 80 ILE A C 1
ATOM 648 O O . ILE A 1 80 ? 11.582 -7.879 8.834 1.00 40.78 80 ILE A O 1
ATOM 652 N N . GLU A 1 81 ? 12.252 -9.583 10.191 1.00 39.19 81 GLU A N 1
ATOM 653 C CA . GLU A 1 81 ? 13.714 -9.531 9.997 1.00 39.19 81 GLU A CA 1
ATOM 654 C C . GLU A 1 81 ? 14.138 -10.208 8.687 1.00 39.19 81 GLU A C 1
ATOM 656 O O . GLU A 1 81 ? 13.529 -11.243 8.322 1.00 39.19 81 GLU A O 1
#

Foldseek 3Di:
DADLVQCWDADPPVRDIDRDDNLLSQLVVCVVVPPPDDDDPVNSCCSRPPPDDDDPVVSVVSVVVNCVVVVPPPPDPPDDD

Sequence (81 aa):
LVVPKLNQIVEYPTGREYTVTPKVMKLLLVLVDAKPEPLSIDNLVELVWHPKVVSDNSFYQAVAQLRKILNTDPQYEEYIE